Protein AF-A0A418AQK5-F1 (afdb_monomer_lite)

Radius of gyration: 17.13 Å; chains: 1; bounding box: 40×46×46 Å

Sequence (172 aa):
MLRRLDPLLMLDEFHVALPGGFPDHPHRGFETIILLWTQGQAGAGGPALWLNLPARLKMTDPKYQEIPASGLPRAKDGNVEAIIIAGEAMGEKTNVFTNVPITYVHFTLTCPATHFHPLPVHHNAFVYVISGSGRIGGESVEAHSVVQKVHASISSARRTELENGQGGNTTC

Foldseek 3Di:
DPVQAPQWDDKDKDWDAPPDDDPDDDDFQWDKDFDWDDPDNRGIIGIITITGHDPVCRPPDDDDDDADQVQFDWDDDPQKIKTWPAQDDPRDHHPDDDNDHDTDIDIDGDPFDKDKTWDPLQHKDKDAACAAWFDKQRHTDGHGDMDTDGHDPDDPTDIMMTGDDDDDDDDD

pLDDT: mean 88.64, std 13.12, range [45.56, 98.31]

InterPro domains:
  IPR011051 RmlC-like cupin domain superfamily [SSF51182] (3-147)
  IPR012093 Pirin [PIRSF006232] (3-151)
  IPR012093 Pirin [PTHR13903] (46-147)
  IPR014710 RmlC-like jelly roll fold [G3DSA:2.60.120.10] (2-39)
  IPR014710 RmlC-like jelly roll fold [G3DSA:2.60.120.10] (42-169)

Secondary structure (DSSP, 8-state):
--TTSTTEEEEEEEEE-TT-S--S----SEEEEE--EE-GGG-EEEEEEEEEPPGGGTTSPP------TTSS-EEEETTEEEEEEESEETTEE-----SS---EEEEEEPSSEEEEEEE-TT--EEEE--SSEEEETTEEEETT-EEEEPPPS--SSEEEEEEES-SSS---

Structure (mmCIF, N/CA/C/O backbone):
data_AF-A0A418AQK5-F1
#
_entry.id   AF-A0A418AQK5-F1
#
loop_
_atom_site.group_PDB
_atom_site.id
_atom_site.type_symbol
_atom_site.label_atom_id
_atom_site.label_alt_id
_atom_site.label_comp_id
_atom_site.label_asym_id
_atom_site.label_entity_id
_atom_site.label_seq_id
_atom_site.pdbx_PDB_ins_code
_atom_site.Cartn_x
_atom_site.Cartn_y
_atom_site.Cartn_z
_atom_site.occupancy
_atom_site.B_iso_or_equiv
_atom_site.auth_seq_id
_atom_site.auth_comp_id
_atom_site.auth_asym_id
_atom_site.auth_atom_id
_atom_site.pdbx_PDB_model_num
ATOM 1 N N . MET A 1 1 ? 15.962 -4.982 6.898 1.00 45.56 1 MET A N 1
ATOM 2 C CA . MET A 1 1 ? 15.231 -5.911 6.005 1.00 45.56 1 MET A CA 1
ATOM 3 C C . MET A 1 1 ? 14.080 -6.536 6.780 1.00 45.56 1 MET A C 1
ATOM 5 O O . MET A 1 1 ? 14.338 -7.237 7.757 1.00 45.56 1 MET A O 1
ATOM 9 N N . LEU A 1 2 ? 12.835 -6.268 6.381 1.00 56.28 2 LEU A N 1
ATOM 10 C CA . LEU A 1 2 ? 11.610 -6.778 7.015 1.00 56.28 2 LEU A CA 1
ATOM 11 C C . LEU A 1 2 ? 11.389 -8.257 6.651 1.00 56.28 2 LEU A C 1
ATOM 13 O O . LEU A 1 2 ? 10.432 -8.610 5.974 1.00 56.28 2 LEU A O 1
ATOM 17 N N . ARG A 1 3 ? 12.293 -9.148 7.085 1.00 55.12 3 ARG A N 1
ATOM 18 C CA . ARG A 1 3 ? 12.332 -10.571 6.672 1.00 55.12 3 ARG A CA 1
ATOM 19 C C . ARG A 1 3 ? 11.037 -11.357 6.939 1.00 55.12 3 ARG A C 1
ATOM 21 O O . ARG A 1 3 ? 10.902 -12.467 6.443 1.00 55.12 3 ARG A O 1
ATOM 28 N N . ARG A 1 4 ? 10.111 -10.813 7.735 1.00 70.69 4 ARG A N 1
ATOM 29 C CA . ARG A 1 4 ? 8.833 -11.440 8.105 1.00 70.69 4 ARG A CA 1
ATOM 30 C C . ARG A 1 4 ? 7.624 -10.929 7.307 1.00 70.69 4 ARG A C 1
ATOM 32 O O .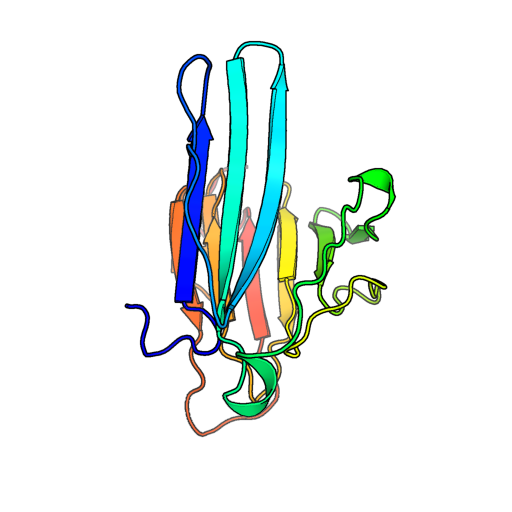 ARG A 1 4 ? 6.519 -11.368 7.595 1.00 70.69 4 ARG A O 1
ATOM 39 N N . LEU A 1 5 ? 7.814 -10.027 6.339 1.00 82.62 5 LEU A N 1
ATOM 40 C CA . LEU A 1 5 ? 6.725 -9.434 5.550 1.00 82.62 5 LEU A CA 1
ATOM 41 C C . LEU A 1 5 ? 6.803 -9.735 4.047 1.00 82.62 5 LEU A C 1
ATOM 43 O O . LEU A 1 5 ? 6.167 -9.025 3.280 1.00 82.62 5 LEU A O 1
ATOM 47 N N . ASP A 1 6 ? 7.531 -10.773 3.614 1.00 84.69 6 ASP A N 1
ATOM 48 C CA . ASP A 1 6 ? 7.537 -11.203 2.202 1.00 84.69 6 ASP A CA 1
ATOM 49 C C . ASP A 1 6 ? 6.090 -11.253 1.654 1.00 84.69 6 ASP A C 1
ATOM 51 O O . ASP A 1 6 ? 5.210 -11.789 2.347 1.00 84.69 6 ASP A O 1
ATOM 55 N N . PRO A 1 7 ? 5.799 -10.639 0.487 1.00 90.56 7 PRO A N 1
ATOM 56 C CA . PRO A 1 7 ? 6.721 -10.085 -0.519 1.00 90.56 7 PRO A CA 1
ATOM 57 C C . PRO A 1 7 ? 7.256 -8.660 -0.279 1.00 90.56 7 PRO A C 1
ATOM 59 O O . PRO A 1 7 ? 7.968 -8.134 -1.128 1.00 90.56 7 PRO A O 1
ATOM 62 N N . LEU A 1 8 ? 6.953 -7.993 0.832 1.00 91.06 8 LEU A N 1
ATOM 63 C CA . LEU A 1 8 ? 7.398 -6.619 1.075 1.00 91.06 8 LEU A CA 1
ATOM 64 C C . LEU A 1 8 ? 8.911 -6.521 1.335 1.00 91.06 8 LEU A C 1
ATOM 66 O O . LEU A 1 8 ? 9.437 -7.126 2.273 1.00 91.06 8 LEU A O 1
ATOM 70 N N . LEU A 1 9 ? 9.599 -5.685 0.558 1.00 91.62 9 LEU A N 1
ATOM 71 C CA . LEU A 1 9 ? 11.014 -5.359 0.755 1.00 91.62 9 LEU A CA 1
ATOM 72 C C . LEU A 1 9 ? 11.201 -4.058 1.537 1.00 91.62 9 LEU A C 1
ATOM 74 O O . LEU A 1 9 ? 12.055 -3.995 2.427 1.00 91.62 9 LEU A O 1
ATOM 78 N N . MET A 1 10 ? 10.407 -3.040 1.199 1.00 92.75 10 MET A N 1
ATOM 79 C CA . MET A 1 10 ? 10.538 -1.686 1.727 1.00 92.75 10 MET A CA 1
ATOM 80 C C . MET A 1 10 ? 9.200 -0.947 1.668 1.00 92.75 10 MET A C 1
ATOM 82 O O . MET A 1 10 ? 8.429 -1.125 0.725 1.00 92.75 10 MET A O 1
ATOM 86 N N . LEU A 1 11 ? 8.973 -0.101 2.666 1.00 93.44 11 LEU A N 1
ATOM 87 C CA . LEU A 1 11 ? 8.044 1.019 2.625 1.00 93.44 11 LEU A CA 1
ATOM 88 C C . LEU A 1 11 ? 8.834 2.252 3.062 1.00 93.44 11 LEU A C 1
ATOM 90 O O . LEU A 1 11 ? 9.530 2.180 4.076 1.00 93.44 11 LEU A O 1
ATOM 94 N N . ASP A 1 12 ? 8.708 3.339 2.317 1.00 94.38 12 ASP A N 1
ATOM 95 C CA . ASP A 1 12 ? 9.252 4.646 2.677 1.00 94.38 12 ASP A CA 1
ATOM 96 C C . ASP A 1 12 ? 8.176 5.715 2.476 1.00 94.38 12 ASP A C 1
ATOM 98 O O . ASP A 1 12 ? 7.464 5.658 1.477 1.00 94.38 12 ASP A O 1
ATOM 102 N N . GLU A 1 13 ? 8.032 6.660 3.402 1.00 94.88 13 GLU A N 1
ATOM 103 C CA . GLU A 1 13 ? 7.207 7.859 3.206 1.00 94.88 13 GLU A CA 1
ATOM 104 C C . GLU A 1 13 ? 8.152 9.020 2.904 1.00 94.88 13 GLU A C 1
ATOM 106 O O . GLU A 1 13 ? 8.884 9.476 3.781 1.00 94.88 13 GLU A O 1
ATOM 111 N N . PHE A 1 14 ? 8.154 9.492 1.658 1.00 92.75 14 PHE A N 1
ATOM 112 C CA . PHE A 1 14 ? 9.074 10.541 1.231 1.00 92.75 14 PHE A CA 1
ATOM 113 C C . PHE A 1 14 ? 8.380 11.895 1.106 1.00 92.75 14 PHE A C 1
ATOM 115 O O . PHE A 1 14 ? 7.204 11.997 0.749 1.00 92.75 14 PHE A O 1
ATOM 122 N N . HIS A 1 15 ? 9.161 12.953 1.307 1.00 92.19 15 HIS A N 1
ATOM 123 C CA . HIS A 1 15 ? 8.829 14.320 0.918 1.00 92.19 15 HIS A CA 1
ATOM 124 C C . HIS A 1 15 ? 10.042 14.904 0.201 1.00 92.19 15 HIS A C 1
ATOM 126 O O . HIS A 1 15 ? 11.149 14.923 0.738 1.00 92.19 15 HIS A O 1
ATOM 132 N N . VAL A 1 16 ? 9.841 15.345 -1.036 1.00 90.50 16 VAL A N 1
ATOM 133 C CA . VAL A 1 16 ? 10.869 15.959 -1.873 1.00 90.50 16 VAL A CA 1
ATOM 134 C C . VAL A 1 16 ? 10.438 17.355 -2.313 1.00 90.50 16 VAL A C 1
ATOM 136 O O . VAL A 1 16 ? 9.280 17.597 -2.659 1.00 90.50 16 VAL A O 1
ATOM 139 N N . ALA A 1 17 ? 11.398 18.273 -2.327 1.00 89.56 17 ALA A N 1
ATOM 140 C CA . ALA A 1 17 ? 11.251 19.624 -2.849 1.00 89.56 17 ALA A CA 1
ATOM 141 C C . ALA A 1 17 ? 12.447 19.951 -3.748 1.00 89.56 17 ALA A C 1
ATOM 143 O O . ALA A 1 17 ? 13.553 19.448 -3.532 1.00 89.56 17 ALA A O 1
ATOM 144 N N . LEU A 1 18 ? 12.230 20.800 -4.753 1.00 86.56 18 LEU A N 1
ATOM 145 C CA . LEU A 1 18 ? 13.293 21.214 -5.666 1.00 86.56 18 LEU A CA 1
ATOM 146 C C . LEU A 1 18 ? 14.411 21.959 -4.908 1.00 86.56 18 LEU A C 1
ATOM 148 O O . LEU A 1 18 ? 14.109 22.741 -4.005 1.00 86.56 18 LEU A O 1
ATOM 152 N N . PRO A 1 19 ? 15.694 21.757 -5.273 1.00 90.31 19 PRO A N 1
ATOM 153 C CA . PRO A 1 19 ? 16.192 20.948 -6.395 1.00 90.31 19 PRO A CA 1
ATOM 154 C C . PRO A 1 19 ? 16.459 19.468 -6.047 1.00 90.31 19 PRO A C 1
ATOM 156 O O . PRO A 1 19 ? 17.077 18.761 -6.839 1.00 90.31 19 PRO A O 1
ATOM 159 N N . GLY A 1 20 ? 16.060 19.003 -4.860 1.00 89.44 20 GLY A N 1
ATOM 160 C CA . GLY A 1 20 ? 16.273 17.628 -4.412 1.00 89.44 20 GLY A CA 1
ATOM 161 C C . GLY A 1 20 ? 15.363 16.610 -5.107 1.00 89.44 20 GLY A C 1
ATOM 162 O O . GLY A 1 20 ? 14.369 16.959 -5.742 1.00 89.44 20 GLY A O 1
ATOM 163 N N . GLY A 1 21 ? 15.703 15.329 -4.966 1.00 90.56 21 GLY A N 1
ATOM 164 C CA . GLY A 1 21 ? 14.930 14.224 -5.526 1.00 90.56 21 GLY A CA 1
ATOM 165 C C . GLY A 1 21 ? 15.713 12.916 -5.538 1.00 90.56 21 GLY A C 1
ATOM 166 O O . GLY A 1 21 ? 16.738 12.783 -4.870 1.00 90.56 21 GLY A O 1
ATOM 167 N N . PHE A 1 22 ? 15.231 11.964 -6.333 1.00 92.88 22 PHE A N 1
ATOM 168 C CA . PHE A 1 22 ? 15.873 10.671 -6.550 1.00 92.88 22 PHE A CA 1
ATOM 169 C C . PHE A 1 22 ? 16.554 10.684 -7.934 1.00 92.88 22 PHE A C 1
ATOM 171 O O . PHE A 1 22 ? 15.855 10.493 -8.930 1.00 92.88 22 PHE A O 1
ATOM 178 N N . PRO A 1 23 ? 17.872 10.970 -8.030 1.00 95.12 23 PRO A N 1
ATOM 179 C CA . PRO A 1 23 ? 18.596 11.029 -9.309 1.00 95.12 23 PRO A CA 1
ATOM 180 C C . PRO A 1 23 ? 18.672 9.647 -9.966 1.00 95.12 23 PRO A C 1
ATOM 182 O O . PRO A 1 23 ? 18.283 8.666 -9.344 1.00 95.12 23 PRO A O 1
ATOM 185 N N . ASP A 1 24 ? 19.202 9.541 -11.185 1.00 96.56 24 ASP A N 1
ATOM 186 C CA . ASP A 1 24 ? 19.320 8.273 -11.922 1.00 96.56 24 ASP A CA 1
ATOM 187 C C . ASP A 1 24 ? 19.859 7.121 -11.057 1.00 96.56 24 ASP A C 1
ATOM 189 O O . ASP A 1 24 ? 20.970 7.170 -10.523 1.00 96.56 24 ASP A O 1
ATOM 193 N N . HIS A 1 25 ? 19.057 6.062 -10.925 1.00 96.31 25 HIS A N 1
ATOM 194 C CA . HIS A 1 25 ? 19.396 4.887 -10.129 1.00 96.31 25 HIS A CA 1
ATOM 195 C C . HIS A 1 25 ? 18.740 3.616 -10.698 1.00 96.31 25 HIS A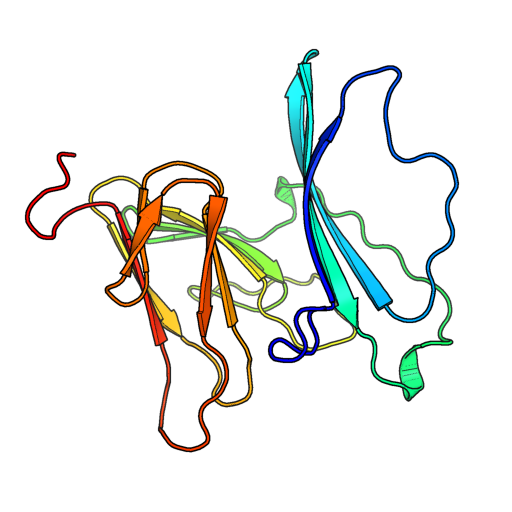 C 1
ATOM 197 O O . HIS A 1 25 ? 17.620 3.668 -11.213 1.00 96.31 25 HIS A O 1
ATOM 203 N N . PRO A 1 26 ? 19.419 2.457 -10.631 1.00 96.44 26 PRO A N 1
ATOM 204 C CA . PRO A 1 26 ? 18.900 1.214 -11.186 1.00 96.44 26 PRO A CA 1
ATOM 205 C C . PRO A 1 26 ? 17.988 0.467 -10.204 1.00 96.44 26 PRO A C 1
ATOM 207 O O . PRO A 1 26 ? 18.206 0.482 -8.994 1.00 96.44 26 PRO A O 1
ATOM 210 N N . HIS A 1 27 ? 17.051 -0.307 -10.756 1.00 95.81 27 HIS A N 1
ATOM 211 C CA . HIS A 1 27 ? 16.244 -1.300 -10.037 1.00 95.81 27 HIS A CA 1
ATOM 212 C C . HIS A 1 27 ? 16.243 -2.628 -10.795 1.00 95.81 27 HIS A C 1
ATOM 214 O O . HIS A 1 27 ? 16.315 -2.645 -12.024 1.00 95.81 27 HIS A O 1
ATOM 220 N N . ARG A 1 28 ? 16.158 -3.758 -10.081 1.00 95.56 28 ARG A N 1
ATOM 221 C CA . ARG A 1 28 ? 16.044 -5.093 -10.698 1.00 95.56 28 ARG A CA 1
ATOM 222 C C . ARG A 1 28 ? 15.389 -6.095 -9.754 1.00 95.56 28 ARG A C 1
ATOM 224 O O . ARG A 1 28 ? 15.795 -6.232 -8.603 1.00 95.56 28 ARG A O 1
ATOM 231 N N . GLY A 1 29 ? 14.452 -6.883 -10.276 1.00 95.38 29 GLY A N 1
ATOM 232 C CA . GLY A 1 29 ? 13.910 -8.055 -9.584 1.00 95.38 29 GLY A CA 1
ATOM 233 C C . GLY A 1 29 ? 12.849 -7.776 -8.515 1.00 95.38 29 GLY A C 1
ATOM 234 O O . GLY A 1 29 ? 12.581 -8.665 -7.699 1.00 95.38 29 GLY A O 1
ATOM 235 N N . PHE A 1 30 ? 12.257 -6.583 -8.520 1.00 96.00 30 PHE A N 1
ATOM 236 C CA . PHE A 1 30 ? 11.129 -6.179 -7.681 1.00 96.00 30 PHE A CA 1
ATOM 237 C C . PHE A 1 30 ? 10.263 -5.144 -8.413 1.00 96.00 30 PHE A C 1
ATOM 239 O O . PHE A 1 30 ? 10.678 -4.600 -9.436 1.00 96.00 30 PHE A O 1
ATOM 246 N N . GLU A 1 31 ? 9.063 -4.906 -7.894 1.00 96.19 31 GLU A N 1
ATOM 247 C CA . GLU A 1 31 ? 8.147 -3.857 -8.346 1.00 96.19 31 GLU A CA 1
ATOM 248 C C . GLU A 1 31 ? 8.168 -2.688 -7.364 1.00 96.19 31 GLU A C 1
ATOM 250 O O . GLU A 1 31 ? 8.275 -2.900 -6.156 1.00 96.19 31 GLU A O 1
ATOM 255 N N . THR A 1 32 ? 8.001 -1.472 -7.879 1.00 96.25 32 THR A N 1
ATOM 256 C CA . THR A 1 32 ? 7.868 -0.254 -7.076 1.00 96.25 32 THR A CA 1
ATOM 257 C C . THR A 1 32 ? 6.482 0.34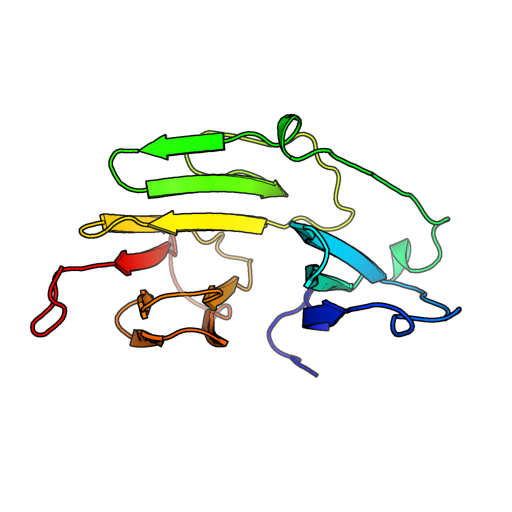0 -7.305 1.00 96.25 32 THR A C 1
ATOM 259 O O . THR A 1 32 ? 6.113 0.610 -8.446 1.00 96.25 32 THR A O 1
ATOM 262 N N . ILE A 1 33 ? 5.720 0.551 -6.231 1.00 96.25 33 ILE A N 1
ATOM 263 C CA . ILE A 1 33 ? 4.419 1.233 -6.250 1.00 96.25 33 ILE A CA 1
ATOM 264 C C . ILE A 1 33 ? 4.581 2.553 -5.504 1.00 96.25 33 ILE A C 1
ATOM 266 O O . ILE A 1 33 ? 4.997 2.554 -4.349 1.00 96.25 33 ILE A O 1
ATOM 270 N N . ILE A 1 34 ? 4.258 3.668 -6.153 1.00 95.69 34 ILE A N 1
ATOM 271 C CA . ILE A 1 34 ? 4.373 5.008 -5.570 1.00 95.69 34 ILE A CA 1
ATOM 272 C C . ILE A 1 34 ? 2.989 5.638 -5.554 1.00 95.69 34 ILE A C 1
ATOM 274 O O . ILE A 1 34 ? 2.354 5.759 -6.602 1.00 95.69 34 ILE A O 1
ATOM 278 N N . LEU A 1 35 ? 2.533 6.053 -4.374 1.00 94.44 35 LEU A N 1
ATOM 279 C CA . LEU A 1 35 ? 1.406 6.973 -4.267 1.00 94.44 35 LEU A CA 1
ATOM 280 C C . LEU A 1 35 ? 1.959 8.383 -4.172 1.00 94.44 35 LEU A C 1
ATOM 282 O O . LEU A 1 35 ? 2.838 8.645 -3.357 1.00 94.44 35 LEU A O 1
ATOM 286 N N . LEU A 1 36 ? 1.434 9.281 -4.997 1.00 92.88 36 LEU A N 1
ATOM 287 C CA . LEU A 1 36 ? 1.873 10.665 -5.035 1.00 92.88 36 LEU A CA 1
ATOM 288 C C . LEU A 1 36 ? 0.773 11.575 -4.497 1.00 92.88 36 LEU A C 1
ATOM 290 O O . LEU A 1 36 ? -0.339 11.596 -5.029 1.00 92.88 36 LEU A O 1
ATOM 294 N N . TRP A 1 37 ? 1.108 12.378 -3.494 1.00 87.50 37 TRP A N 1
ATOM 295 C CA . TRP A 1 37 ? 0.355 13.575 -3.145 1.00 87.50 37 TRP A CA 1
ATOM 296 C C . TRP A 1 37 ? 1.164 14.824 -3.488 1.00 87.50 37 TRP A C 1
ATOM 298 O O . TRP A 1 37 ? 2.372 14.918 -3.261 1.00 87.50 37 TRP A O 1
ATOM 308 N N . THR A 1 38 ? 0.485 15.804 -4.069 1.00 78.19 38 THR A N 1
ATOM 309 C CA . THR A 1 38 ? 1.070 17.104 -4.397 1.00 78.19 38 THR A CA 1
ATOM 310 C C . THR A 1 38 ? 0.729 18.098 -3.297 1.00 78.19 38 THR A C 1
ATOM 312 O O . THR A 1 38 ? -0.452 18.276 -2.995 1.00 78.19 38 THR A O 1
ATOM 315 N N . GLN A 1 39 ? 1.723 18.801 -2.753 1.00 72.31 39 GLN A N 1
ATOM 316 C CA . GLN A 1 39 ? 1.516 19.879 -1.775 1.00 72.31 39 GLN A CA 1
ATOM 317 C C . GLN A 1 39 ? 1.648 21.265 -2.433 1.00 72.31 39 GLN A C 1
ATOM 319 O O . GLN A 1 39 ? 2.258 22.190 -1.897 1.00 72.31 39 GLN A O 1
ATOM 324 N N . GLY A 1 40 ? 1.105 21.418 -3.646 1.00 69.56 40 GLY A N 1
ATOM 325 C CA . GLY A 1 40 ? 1.265 22.640 -4.436 1.00 69.56 40 GLY A CA 1
ATOM 326 C C . GLY A 1 40 ? 2.742 22.948 -4.709 1.00 69.56 40 GLY A C 1
ATOM 327 O O . GLY A 1 40 ? 3.486 22.083 -5.161 1.00 69.56 40 GLY A O 1
ATOM 328 N N . GLN A 1 41 ? 3.179 24.180 -4.431 1.00 65.19 41 GLN A N 1
ATOM 329 C CA . GLN A 1 41 ? 4.579 24.593 -4.625 1.00 65.19 41 GLN A CA 1
ATOM 330 C C . GLN A 1 41 ? 5.539 24.072 -3.539 1.00 65.19 41 GLN A C 1
ATOM 332 O O . GLN A 1 41 ? 6.750 24.193 -3.700 1.00 65.19 41 GLN A O 1
ATOM 337 N N . ALA A 1 42 ? 5.028 23.471 -2.455 1.00 69.69 42 ALA A N 1
ATOM 338 C CA . ALA A 1 42 ? 5.835 22.960 -1.341 1.00 69.69 42 ALA A CA 1
ATOM 339 C C . ALA A 1 42 ? 6.486 21.588 -1.622 1.00 69.69 42 ALA A C 1
ATOM 341 O O . ALA A 1 42 ? 7.126 21.004 -0.745 1.00 69.69 42 ALA A O 1
ATOM 342 N N . GLY A 1 43 ? 6.332 21.072 -2.844 1.00 83.75 43 GLY A N 1
ATOM 343 C CA . GLY A 1 43 ? 6.916 19.814 -3.288 1.00 83.75 43 GLY A CA 1
ATOM 344 C C . GLY A 1 43 ? 5.898 18.684 -3.409 1.00 83.75 43 GLY A C 1
ATOM 345 O O . GLY A 1 43 ? 4.681 18.893 -3.468 1.00 83.75 43 GLY A O 1
ATOM 346 N N . ALA A 1 44 ? 6.424 17.470 -3.489 1.00 89.69 44 ALA A N 1
ATOM 347 C CA . ALA A 1 44 ? 5.644 16.256 -3.649 1.00 89.69 44 ALA A CA 1
ATOM 348 C C . ALA A 1 44 ? 6.115 15.197 -2.657 1.00 89.69 44 ALA A C 1
ATOM 350 O O . ALA A 1 44 ? 7.249 15.226 -2.179 1.00 89.69 44 ALA A O 1
ATOM 351 N N . GLY A 1 45 ? 5.244 14.252 -2.350 1.00 92.31 45 GLY A N 1
ATOM 352 C CA . GLY A 1 45 ? 5.586 13.180 -1.437 1.00 92.31 45 GLY A CA 1
ATOM 353 C C . GLY A 1 45 ? 4.674 11.984 -1.586 1.00 92.31 45 GLY A C 1
ATOM 354 O O . GLY A 1 45 ? 3.765 11.980 -2.421 1.00 92.31 45 GLY A O 1
ATOM 355 N N . GLY A 1 46 ? 4.890 11.016 -0.713 1.00 93.31 46 GLY A N 1
ATOM 356 C CA . GLY A 1 46 ? 3.978 9.909 -0.499 1.00 93.31 46 GLY A CA 1
ATOM 357 C C . GLY A 1 46 ? 4.692 8.615 -0.165 1.00 93.31 46 GLY A C 1
ATOM 358 O O . GLY A 1 46 ? 5.918 8.578 -0.075 1.00 93.31 46 GLY A O 1
ATOM 359 N N . PRO A 1 47 ? 3.932 7.541 0.069 1.00 94.81 47 PRO A N 1
ATOM 360 C CA . PRO A 1 47 ? 4.515 6.238 0.297 1.00 94.81 47 PRO A CA 1
ATOM 361 C C . PRO A 1 47 ? 5.044 5.620 -1.008 1.00 94.81 47 PRO A C 1
ATOM 363 O O . PRO A 1 47 ? 4.344 5.559 -2.023 1.00 94.81 47 PRO A O 1
ATOM 366 N N . ALA A 1 48 ? 6.266 5.095 -0.948 1.00 96.12 48 ALA A N 1
ATOM 367 C CA . ALA A 1 48 ? 6.875 4.218 -1.938 1.00 96.12 48 ALA A CA 1
ATOM 368 C C . ALA A 1 48 ? 7.009 2.799 -1.360 1.00 96.12 48 ALA A C 1
ATOM 370 O O . ALA A 1 48 ? 7.648 2.584 -0.330 1.00 96.12 48 ALA A O 1
ATOM 371 N N . LEU A 1 49 ? 6.411 1.822 -2.038 1.00 95.50 49 LEU A N 1
ATOM 372 C CA . LEU A 1 49 ? 6.369 0.415 -1.646 1.00 95.50 49 LEU A CA 1
ATOM 373 C C . LEU A 1 49 ? 7.188 -0.430 -2.621 1.00 95.50 49 LEU A C 1
ATOM 375 O O . LEU A 1 49 ? 6.964 -0.352 -3.829 1.00 95.50 49 LEU A O 1
ATOM 379 N N . TRP A 1 50 ? 8.095 -1.268 -2.120 1.00 96.00 50 TRP A N 1
ATOM 380 C CA . TRP A 1 50 ? 8.850 -2.219 -2.944 1.00 96.00 50 TRP A CA 1
ATOM 381 C C . TRP A 1 50 ? 8.398 -3.651 -2.681 1.00 96.00 50 TRP A C 1
ATOM 383 O O . TRP A 1 50 ? 8.478 -4.139 -1.550 1.00 96.00 50 TRP A O 1
ATOM 393 N N . LEU A 1 51 ? 7.973 -4.342 -3.737 1.00 94.81 51 LEU A N 1
ATOM 394 C CA . LEU A 1 51 ? 7.471 -5.713 -3.693 1.00 94.81 51 LEU A CA 1
ATOM 395 C C . LEU A 1 51 ? 8.429 -6.664 -4.400 1.00 94.81 51 LEU A C 1
ATOM 397 O O . LEU A 1 51 ? 8.709 -6.543 -5.591 1.00 94.81 51 LEU A O 1
ATOM 401 N N . ASN A 1 52 ? 8.914 -7.651 -3.664 1.00 94.88 52 ASN A N 1
ATOM 402 C CA . ASN A 1 52 ? 9.769 -8.703 -4.169 1.00 94.88 52 ASN A CA 1
ATOM 403 C C . ASN A 1 52 ? 9.054 -9.505 -5.261 1.00 94.88 52 ASN A C 1
ATOM 405 O O . ASN A 1 52 ? 7.976 -10.055 -5.036 1.00 94.88 52 ASN A O 1
ATOM 409 N N . LEU A 1 53 ? 9.691 -9.648 -6.423 1.00 95.69 53 LEU A N 1
ATOM 410 C CA . LEU A 1 53 ? 9.198 -10.568 -7.441 1.00 95.69 53 LEU A CA 1
ATOM 411 C C . LEU A 1 53 ? 9.647 -12.005 -7.137 1.00 95.69 53 LEU A C 1
ATOM 413 O O . LEU A 1 53 ? 10.808 -12.217 -6.755 1.00 95.69 53 LEU A O 1
ATOM 417 N N . PRO A 1 54 ? 8.790 -13.013 -7.390 1.00 93.88 54 PRO A N 1
ATOM 418 C CA . PRO A 1 54 ? 9.196 -14.411 -7.415 1.00 93.88 54 PRO A CA 1
ATOM 419 C C . PRO A 1 54 ? 10.379 -14.613 -8.361 1.00 93.88 54 PRO A C 1
ATOM 421 O O . PRO A 1 54 ? 10.464 -13.953 -9.396 1.00 93.88 54 PRO A O 1
ATOM 424 N N . ALA A 1 55 ? 11.258 -15.573 -8.057 1.00 95.31 55 ALA A N 1
ATOM 425 C CA . ALA A 1 55 ? 12.481 -15.827 -8.828 1.00 95.31 55 ALA A CA 1
ATOM 426 C C . ALA A 1 55 ? 12.250 -15.884 -10.351 1.00 95.31 55 ALA A C 1
ATOM 428 O O . ALA A 1 55 ? 12.989 -15.260 -11.108 1.00 95.31 55 ALA A O 1
ATOM 429 N N . ARG A 1 56 ? 11.169 -16.548 -10.788 1.00 95.94 56 ARG A N 1
ATOM 430 C CA . ARG A 1 56 ? 10.793 -16.692 -12.206 1.00 95.94 56 ARG A CA 1
ATOM 431 C C . ARG A 1 56 ? 10.458 -15.374 -12.925 1.00 95.94 56 ARG A C 1
ATOM 433 O O . ARG A 1 56 ? 10.435 -15.361 -14.147 1.00 95.94 56 ARG A O 1
ATOM 440 N N . LEU A 1 57 ? 10.152 -14.304 -12.188 1.00 95.62 57 LEU A N 1
ATOM 441 C CA . LEU A 1 57 ? 9.761 -12.992 -12.722 1.00 95.62 57 LEU A CA 1
ATOM 442 C C . LEU A 1 57 ? 10.854 -11.927 -12.563 1.00 95.62 57 LEU A C 1
ATOM 444 O O . LEU A 1 57 ? 10.729 -10.836 -13.106 1.00 95.62 57 LEU A O 1
ATOM 448 N N . LYS A 1 58 ? 11.955 -12.221 -11.856 1.00 95.31 58 LYS A N 1
ATOM 449 C CA . LYS A 1 58 ? 12.996 -11.219 -11.550 1.00 95.31 58 LYS A CA 1
ATOM 450 C C . LYS A 1 58 ? 13.731 -10.663 -12.773 1.00 95.31 58 LYS A C 1
ATOM 452 O O . LYS A 1 58 ? 14.412 -9.647 -12.652 1.00 95.31 58 LYS A O 1
ATOM 457 N N . MET A 1 59 ? 13.627 -11.360 -13.902 1.00 95.44 59 MET A N 1
ATOM 458 C CA . MET A 1 59 ? 14.308 -11.055 -15.160 1.00 95.44 59 MET A CA 1
ATOM 459 C C . MET A 1 59 ? 13.356 -10.701 -16.299 1.00 95.44 59 MET A C 1
ATOM 461 O O . MET A 1 59 ? 13.789 -10.628 -17.442 1.00 95.44 59 MET A O 1
ATOM 465 N N . THR A 1 60 ? 12.069 -10.527 -16.003 1.00 93.50 60 THR A N 1
ATOM 466 C CA . THR A 1 60 ? 11.086 -10.086 -16.992 1.00 93.50 60 THR A CA 1
ATOM 467 C C . THR A 1 60 ? 11.329 -8.624 -17.371 1.00 93.50 60 THR A C 1
ATOM 469 O O . THR A 1 60 ? 11.778 -7.838 -16.536 1.00 93.50 60 THR A O 1
ATOM 472 N N . ASP A 1 61 ? 11.007 -8.267 -18.616 1.00 95.56 61 ASP A N 1
ATOM 473 C CA . ASP A 1 61 ? 11.055 -6.884 -19.092 1.00 95.56 61 ASP A CA 1
ATOM 474 C C . ASP A 1 61 ? 10.204 -5.955 -18.204 1.00 95.56 61 ASP A C 1
ATOM 476 O O . ASP A 1 61 ? 9.114 -6.351 -17.763 1.00 95.56 61 ASP A O 1
ATOM 480 N N . PRO A 1 62 ? 10.676 -4.723 -17.928 1.00 93.56 62 PRO A N 1
ATOM 481 C CA . PRO A 1 62 ? 9.965 -3.788 -17.069 1.00 93.56 62 PRO A CA 1
ATOM 482 C C . PRO A 1 62 ? 8.621 -3.386 -17.681 1.00 93.56 62 PRO A C 1
ATOM 484 O O . PRO A 1 62 ? 8.472 -3.248 -18.896 1.00 93.56 62 PRO A O 1
ATOM 487 N N . LYS A 1 63 ? 7.633 -3.165 -16.813 1.00 93.31 63 LYS A N 1
ATOM 488 C CA . LYS A 1 63 ? 6.299 -2.681 -17.178 1.00 93.31 63 LYS A CA 1
ATOM 489 C C . LYS A 1 63 ? 5.937 -1.497 -16.297 1.00 93.31 63 LYS A C 1
ATOM 491 O O . LYS A 1 63 ? 6.278 -1.486 -15.117 1.00 93.31 63 LYS A O 1
ATOM 496 N N . TYR A 1 64 ? 5.208 -0.548 -16.870 1.00 94.94 64 TYR A N 1
ATOM 497 C CA . TYR A 1 64 ? 4.774 0.670 -16.195 1.00 94.94 64 TYR A CA 1
ATOM 498 C C . TYR A 1 64 ? 3.257 0.794 -16.262 1.00 94.94 64 TYR A C 1
ATOM 500 O O . TYR A 1 64 ? 2.643 0.477 -17.282 1.00 94.94 64 TYR A O 1
ATOM 508 N N . GLN A 1 65 ? 2.666 1.238 -15.157 1.00 95.62 65 GLN A N 1
ATOM 509 C CA . GLN A 1 65 ? 1.251 1.566 -15.045 1.00 95.62 65 GLN A CA 1
ATOM 510 C C . GLN A 1 65 ? 1.143 2.884 -14.289 1.00 95.62 65 GLN A C 1
ATOM 512 O O . GLN A 1 65 ? 1.444 2.945 -13.100 1.00 95.62 65 GLN A O 1
ATOM 517 N N . GLU A 1 66 ? 0.720 3.930 -14.988 1.00 95.88 66 GLU A N 1
ATOM 518 C CA . GLU A 1 66 ? 0.398 5.218 -14.383 1.00 95.88 66 GLU A CA 1
ATOM 519 C C . GLU A 1 66 ? -1.114 5.339 -14.280 1.00 95.88 66 GLU A C 1
ATOM 521 O O . GLU A 1 66 ? -1.832 5.172 -15.268 1.00 95.88 66 GLU A O 1
ATOM 526 N N . ILE A 1 67 ? -1.606 5.589 -13.068 1.00 96.12 67 ILE A N 1
ATOM 527 C CA . ILE A 1 67 ? -3.039 5.621 -12.791 1.00 96.12 67 ILE A CA 1
ATOM 528 C C . ILE A 1 67 ? -3.347 6.924 -12.057 1.00 96.12 67 ILE A C 1
ATOM 530 O O . ILE A 1 67 ? -2.841 7.130 -10.951 1.00 96.12 67 ILE A O 1
ATOM 534 N N . PRO A 1 68 ? -4.156 7.826 -12.643 1.00 94.62 68 PRO A N 1
ATOM 535 C CA . PRO A 1 68 ? -4.550 9.049 -11.961 1.00 94.62 68 PRO A CA 1
ATOM 536 C C . PRO A 1 68 ? -5.460 8.723 -10.773 1.00 94.62 68 PRO A C 1
ATOM 538 O O . PRO A 1 68 ? -6.172 7.720 -10.772 1.00 94.62 68 PRO A O 1
ATOM 541 N N . ALA A 1 69 ? -5.522 9.618 -9.786 1.00 92.19 69 ALA A N 1
ATOM 542 C CA . ALA A 1 69 ? -6.357 9.430 -8.594 1.00 92.19 69 ALA A CA 1
ATOM 543 C C . ALA A 1 69 ? -7.861 9.242 -8.898 1.00 92.19 69 ALA A C 1
ATOM 545 O O . ALA A 1 69 ? -8.584 8.681 -8.075 1.00 92.19 69 ALA A O 1
ATOM 546 N N . SER A 1 70 ? -8.334 9.717 -10.056 1.00 94.38 70 SER A N 1
ATOM 547 C CA . SER A 1 70 ? -9.700 9.517 -10.562 1.00 94.38 70 SER A CA 1
ATOM 548 C C . SER A 1 70 ? -9.934 8.138 -11.189 1.00 94.38 70 SER A C 1
ATOM 550 O O . SER A 1 70 ? -11.082 7.745 -11.361 1.00 94.38 70 SER A O 1
ATOM 552 N N . GLY A 1 71 ? -8.869 7.411 -11.537 1.00 95.31 71 GLY A N 1
ATOM 553 C CA . GLY A 1 71 ? -8.931 6.066 -12.112 1.00 95.31 71 GLY A CA 1
ATOM 554 C C . GLY A 1 71 ? -8.929 4.940 -11.076 1.00 95.31 71 GLY A C 1
ATOM 555 O O . GLY A 1 71 ? -9.092 3.781 -11.447 1.00 95.31 71 GLY A O 1
ATOM 556 N N . LEU A 1 72 ? -8.739 5.259 -9.792 1.00 97.19 72 LEU A N 1
ATOM 557 C CA . LEU A 1 72 ? -8.776 4.282 -8.705 1.00 97.19 72 LEU A CA 1
ATOM 558 C C . LEU A 1 72 ? -10.196 4.163 -8.131 1.00 97.19 72 LEU A C 1
ATOM 560 O O . LEU A 1 72 ? -10.791 5.194 -7.797 1.00 97.19 72 LEU A O 1
ATOM 564 N N . PRO A 1 73 ? -10.729 2.937 -7.957 1.00 98.19 73 PRO A N 1
ATOM 565 C CA . PRO A 1 73 ? -12.004 2.729 -7.285 1.00 98.19 73 PRO A CA 1
ATOM 566 C C . PRO A 1 73 ? -11.985 3.264 -5.855 1.00 98.19 73 PRO A C 1
ATOM 568 O O . PRO A 1 73 ? -10.966 3.202 -5.154 1.00 98.19 73 PRO A O 1
ATOM 571 N N . ARG A 1 74 ? -13.141 3.767 -5.424 1.00 98.06 74 ARG A N 1
ATOM 572 C CA . ARG A 1 74 ? -13.358 4.279 -4.075 1.00 98.06 74 ARG A CA 1
ATOM 573 C C . ARG A 1 74 ? -14.589 3.628 -3.478 1.00 98.06 74 ARG A C 1
ATOM 575 O O . ARG A 1 74 ? -15.626 3.587 -4.129 1.00 98.06 74 ARG A O 1
ATOM 582 N N . ALA A 1 75 ? -14.471 3.193 -2.234 1.00 98.12 75 ALA A N 1
ATOM 583 C CA . ALA A 1 75 ? -15.591 2.711 -1.442 1.00 98.12 75 ALA A CA 1
ATOM 584 C C . ALA A 1 75 ? -15.805 3.635 -0.242 1.00 98.12 75 ALA A C 1
ATOM 586 O O . ALA A 1 75 ? -14.849 4.201 0.296 1.00 98.12 75 ALA A O 1
ATOM 587 N N . LYS A 1 76 ? -17.060 3.777 0.183 1.00 97.94 76 LYS A N 1
ATOM 588 C CA . LYS A 1 76 ? -17.432 4.540 1.373 1.00 97.94 76 LYS A CA 1
ATOM 589 C C . LYS A 1 76 ? -18.526 3.814 2.139 1.00 97.94 76 LYS A C 1
ATOM 591 O O . LYS A 1 76 ? -19.529 3.425 1.549 1.00 97.94 76 LYS A O 1
ATOM 596 N N . ASP A 1 77 ? -18.334 3.681 3.443 1.00 97.19 77 ASP A N 1
ATOM 597 C CA . ASP A 1 77 ? -19.324 3.153 4.379 1.00 97.19 77 ASP A CA 1
ATOM 598 C C . ASP A 1 77 ? -19.299 4.003 5.654 1.00 97.19 77 ASP A C 1
ATOM 600 O O . ASP A 1 77 ? -18.324 3.998 6.410 1.00 97.19 77 ASP A O 1
ATOM 604 N N . GLY A 1 78 ? -20.338 4.818 5.843 1.00 96.06 78 GLY A N 1
ATOM 605 C CA . GLY A 1 78 ? -20.395 5.811 6.914 1.00 96.06 78 GLY A CA 1
ATOM 606 C C . GLY A 1 78 ? -19.170 6.734 6.923 1.00 96.06 78 GLY A C 1
ATOM 607 O O . GLY A 1 78 ? -18.925 7.476 5.968 1.00 96.06 78 GLY A O 1
ATOM 608 N N . ASN A 1 79 ? -18.407 6.669 8.015 1.00 97.00 79 ASN A N 1
ATOM 609 C CA . ASN A 1 79 ? -17.209 7.476 8.258 1.00 97.00 79 ASN A CA 1
ATOM 610 C C . ASN A 1 79 ? -15.899 6.796 7.811 1.00 97.00 79 ASN A C 1
ATOM 612 O O . ASN A 1 79 ? -14.811 7.239 8.186 1.00 97.00 79 ASN A O 1
ATOM 616 N N . VAL A 1 80 ? -15.992 5.711 7.041 1.00 98.06 80 VAL A N 1
ATOM 617 C CA . VAL A 1 80 ? -14.849 4.981 6.486 1.00 98.06 80 VAL A CA 1
ATOM 618 C C . VAL A 1 80 ? -14.823 5.186 4.977 1.00 98.06 80 VAL A C 1
ATOM 620 O O . VAL A 1 80 ? -15.768 4.823 4.277 1.00 98.06 80 VAL A O 1
ATOM 623 N N . GLU A 1 81 ? -13.726 5.733 4.470 1.00 98.31 81 GLU A N 1
ATOM 624 C CA . GLU A 1 81 ? -13.439 5.839 3.040 1.00 98.31 81 GLU A CA 1
ATOM 625 C C . GLU A 1 81 ? -12.213 4.992 2.688 1.00 98.31 81 GLU A C 1
ATOM 627 O O . GLU A 1 81 ? -11.248 4.921 3.453 1.00 98.31 81 GLU A O 1
ATOM 632 N N . ALA A 1 82 ? -12.245 4.352 1.522 1.00 98.25 82 ALA A N 1
ATOM 633 C CA . ALA A 1 82 ? -11.157 3.528 1.013 1.00 98.25 82 ALA A CA 1
ATOM 634 C C . ALA A 1 82 ? -10.860 3.860 -0.450 1.00 98.25 82 ALA A C 1
ATOM 636 O O . ALA A 1 82 ? -11.772 3.903 -1.275 1.00 98.25 82 ALA A O 1
ATOM 637 N N . ILE A 1 83 ? -9.581 4.036 -0.784 1.00 98.06 83 ILE A N 1
ATOM 638 C CA . ILE A 1 83 ? -9.081 4.065 -2.165 1.00 98.06 83 ILE A CA 1
ATOM 639 C C . ILE A 1 83 ? -8.371 2.735 -2.433 1.00 98.06 83 ILE A C 1
ATOM 641 O O . ILE A 1 83 ? -7.397 2.402 -1.748 1.00 98.06 83 ILE A O 1
ATOM 645 N N . ILE A 1 84 ? -8.849 1.974 -3.421 1.00 98.12 84 ILE A N 1
ATOM 646 C CA . ILE A 1 84 ? -8.367 0.621 -3.721 1.00 98.12 84 ILE A CA 1
ATOM 647 C C . ILE A 1 84 ? -7.245 0.704 -4.763 1.00 98.12 84 ILE A C 1
ATOM 649 O O . ILE A 1 84 ? -7.493 0.846 -5.961 1.00 98.12 84 ILE A O 1
ATOM 653 N N . ILE A 1 85 ? -5.997 0.615 -4.297 1.00 97.56 85 ILE A N 1
ATOM 654 C CA . ILE A 1 85 ? -4.786 0.759 -5.124 1.00 97.56 85 ILE A CA 1
ATOM 655 C C . ILE A 1 85 ? -4.419 -0.564 -5.794 1.00 97.56 85 ILE A C 1
ATOM 657 O O . ILE A 1 85 ? -4.038 -0.577 -6.958 1.00 97.56 85 ILE A O 1
ATOM 661 N N . ALA A 1 86 ? -4.544 -1.680 -5.076 1.00 96.69 86 ALA A N 1
ATOM 662 C CA . ALA A 1 86 ? -4.367 -3.027 -5.611 1.00 96.69 86 ALA A CA 1
ATOM 663 C C . ALA A 1 86 ? -5.286 -4.012 -4.880 1.00 96.69 86 ALA A C 1
ATOM 665 O O . ALA A 1 86 ? -5.521 -3.875 -3.677 1.00 96.69 86 ALA A O 1
ATOM 666 N N . GLY A 1 87 ? -5.778 -5.022 -5.597 1.00 95.44 87 GLY A N 1
ATOM 667 C CA . GLY A 1 87 ? -6.673 -6.036 -5.043 1.00 95.44 87 GLY A CA 1
ATOM 668 C C . GLY A 1 87 ? -8.114 -5.544 -4.882 1.00 95.44 87 GLY A C 1
ATOM 669 O O . GLY A 1 87 ? -8.673 -4.916 -5.781 1.00 95.44 87 GLY A O 1
ATOM 670 N N . GLU A 1 88 ? -8.725 -5.887 -3.751 1.00 95.81 88 GLU A N 1
ATOM 671 C CA . GLU A 1 88 ? -10.143 -5.659 -3.467 1.00 95.81 88 GLU A CA 1
ATOM 672 C C . GLU A 1 88 ? -10.342 -5.252 -2.003 1.00 95.81 88 GLU A C 1
ATOM 674 O O . GLU A 1 88 ? -9.680 -5.790 -1.108 1.00 95.81 88 GLU A O 1
ATOM 679 N N . ALA A 1 89 ? -11.260 -4.317 -1.759 1.00 96.75 89 ALA A N 1
ATOM 680 C CA . ALA A 1 89 ? -11.703 -3.940 -0.422 1.00 96.75 89 ALA A CA 1
ATOM 681 C C . ALA A 1 89 ? -13.116 -3.351 -0.459 1.00 96.75 89 ALA A C 1
ATOM 683 O O . ALA A 1 89 ? -13.479 -2.657 -1.400 1.00 96.75 89 ALA A O 1
ATOM 684 N N . MET A 1 90 ? -13.901 -3.601 0.595 1.00 96.38 90 MET A N 1
ATOM 685 C CA . MET A 1 90 ? -15.255 -3.043 0.756 1.00 96.38 90 MET A CA 1
ATOM 686 C C . MET A 1 90 ? -16.185 -3.299 -0.451 1.00 96.38 90 MET A C 1
ATOM 688 O O . MET A 1 90 ? -17.028 -2.471 -0.770 1.00 96.38 90 MET A O 1
ATOM 692 N N . GLY A 1 91 ? -16.027 -4.448 -1.120 1.00 96.06 91 GLY A N 1
ATOM 693 C CA . GLY A 1 91 ? -16.811 -4.830 -2.302 1.00 96.06 91 GLY A CA 1
ATOM 694 C C . GLY A 1 91 ? -16.334 -4.214 -3.622 1.00 96.06 91 GLY A C 1
ATOM 695 O O . GLY A 1 91 ? -16.858 -4.574 -4.671 1.00 96.06 91 GLY A O 1
ATOM 696 N N . GLU A 1 92 ? -15.325 -3.341 -3.588 1.00 97.69 92 GLU A N 1
ATOM 697 C CA . GLU A 1 92 ? -14.746 -2.703 -4.768 1.00 97.69 92 GLU A CA 1
ATOM 698 C C . GLU A 1 92 ? -13.410 -3.341 -5.144 1.00 97.69 92 GLU A C 1
ATOM 700 O O . GLU A 1 92 ? -12.538 -3.570 -4.296 1.00 97.69 92 GLU A O 1
ATOM 705 N N . LYS A 1 93 ? -13.224 -3.587 -6.442 1.00 96.62 93 LYS A N 1
ATOM 706 C CA . LYS A 1 93 ? -12.019 -4.201 -7.002 1.00 96.62 93 LYS A CA 1
ATOM 707 C C . LYS A 1 93 ? -11.409 -3.305 -8.065 1.00 96.62 93 LYS A C 1
ATOM 709 O O . LYS A 1 93 ? -12.106 -2.792 -8.936 1.00 96.62 93 LYS A O 1
ATOM 714 N N . THR A 1 94 ? -10.090 -3.162 -8.025 1.00 96.88 94 THR A N 1
ATOM 715 C CA . THR A 1 94 ? -9.357 -2.399 -9.036 1.00 96.88 94 THR A CA 1
ATOM 716 C C . THR A 1 94 ? -8.853 -3.265 -10.187 1.00 96.88 94 THR A C 1
ATOM 718 O O . THR A 1 94 ? -8.630 -4.467 -10.040 1.00 96.88 94 THR A O 1
ATOM 721 N N . ASN A 1 95 ? -8.634 -2.620 -11.333 1.00 94.56 95 ASN A N 1
ATOM 722 C CA . ASN A 1 95 ? -8.007 -3.219 -12.510 1.00 94.56 95 ASN A CA 1
ATOM 723 C C . ASN A 1 95 ? -6.483 -3.012 -12.543 1.00 94.56 95 ASN A C 1
ATOM 725 O O . ASN A 1 95 ? -5.845 -3.417 -13.513 1.00 94.56 95 ASN A O 1
ATOM 729 N N . VAL A 1 96 ? -5.896 -2.389 -11.510 1.00 95.44 96 VAL A N 1
ATOM 730 C CA . VAL A 1 96 ? -4.436 -2.275 -11.377 1.00 95.44 96 VAL A CA 1
ATOM 731 C C . VAL A 1 96 ? -3.827 -3.672 -11.364 1.00 95.44 96 VAL A C 1
ATOM 733 O O . VAL A 1 96 ? -4.180 -4.511 -10.532 1.00 95.44 96 VAL A O 1
ATOM 736 N N . PHE A 1 97 ? -2.900 -3.923 -12.282 1.00 93.19 97 PHE A N 1
ATOM 737 C CA . PHE A 1 97 ? -2.194 -5.192 -12.342 1.00 93.19 97 PHE A CA 1
ATOM 738 C C . PHE A 1 97 ? -0.991 -5.193 -11.391 1.00 93.19 97 PHE A C 1
ATOM 740 O O . PHE A 1 97 ? -0.220 -4.236 -11.357 1.00 93.19 97 PHE A O 1
ATOM 747 N N . THR A 1 98 ? -0.781 -6.301 -10.680 1.00 93.06 98 THR A N 1
ATOM 748 C CA . THR A 1 98 ? 0.426 -6.568 -9.885 1.00 93.06 98 THR A CA 1
ATOM 749 C C . THR A 1 98 ? 0.951 -7.965 -10.211 1.00 93.06 98 THR A C 1
ATOM 751 O O . THR A 1 98 ? 0.166 -8.901 -10.398 1.00 93.06 98 THR A O 1
ATOM 754 N N . ASN A 1 99 ? 2.274 -8.151 -10.289 1.00 92.94 99 ASN A N 1
ATOM 755 C CA . ASN A 1 99 ? 2.834 -9.476 -10.597 1.00 92.94 99 ASN A CA 1
ATOM 756 C C . ASN A 1 99 ? 2.692 -10.470 -9.432 1.00 92.94 99 ASN A C 1
ATOM 758 O O . ASN A 1 99 ? 2.753 -11.687 -9.638 1.00 92.94 99 ASN A O 1
ATOM 762 N N . VAL A 1 100 ? 2.516 -9.959 -8.213 1.00 89.81 100 VAL A N 1
ATOM 763 C CA . VAL A 1 100 ? 2.210 -10.738 -7.010 1.00 89.81 100 VAL A CA 1
ATOM 764 C C . VAL A 1 100 ? 0.823 -10.368 -6.479 1.00 89.81 100 VAL A C 1
ATOM 766 O O . VAL A 1 100 ? 0.468 -9.188 -6.500 1.00 89.81 100 VAL A O 1
ATOM 769 N N . PRO A 1 101 ? 0.023 -11.338 -5.996 1.00 90.19 101 PRO A N 1
ATOM 770 C CA . PRO A 1 101 ? -1.256 -11.033 -5.367 1.00 90.19 101 PRO A CA 1
ATOM 771 C C . PRO A 1 101 ? -1.037 -10.195 -4.108 1.00 90.19 101 PRO A C 1
ATOM 773 O O . PRO A 1 101 ? -0.408 -10.651 -3.154 1.00 90.19 101 PRO A O 1
ATOM 776 N N . ILE A 1 102 ? -1.561 -8.974 -4.108 1.00 93.62 102 ILE A N 1
ATOM 777 C CA . ILE A 1 102 ? -1.549 -8.084 -2.951 1.00 93.62 102 ILE A CA 1
ATOM 778 C C . ILE A 1 102 ? -2.890 -7.370 -2.825 1.00 93.62 102 ILE A C 1
ATOM 780 O O . ILE A 1 102 ? -3.607 -7.177 -3.806 1.00 93.62 102 ILE A O 1
ATOM 784 N N . THR A 1 103 ? -3.186 -6.945 -1.603 1.00 95.06 103 THR A N 1
ATOM 785 C CA . THR A 1 103 ? -4.219 -5.952 -1.323 1.00 95.06 103 THR A CA 1
ATOM 786 C C . THR A 1 103 ? -3.505 -4.721 -0.787 1.00 95.06 103 THR A C 1
ATOM 788 O O . THR A 1 103 ? -2.783 -4.821 0.205 1.00 95.06 103 THR A O 1
ATOM 791 N N . TYR A 1 104 ? -3.676 -3.579 -1.450 1.00 96.62 104 TYR A N 1
ATOM 792 C CA . TYR A 1 104 ? -3.136 -2.297 -1.006 1.00 96.62 104 TYR A CA 1
ATOM 793 C C . TYR A 1 104 ? -4.239 -1.246 -1.073 1.00 96.62 104 TYR A C 1
ATOM 795 O O . TYR A 1 104 ? -4.820 -1.002 -2.131 1.00 96.62 104 TYR A O 1
ATOM 803 N N . VAL A 1 105 ? -4.559 -0.669 0.081 1.00 97.62 105 VAL A N 1
ATOM 804 C CA . VAL A 1 105 ? -5.711 0.212 0.269 1.00 97.62 105 VAL A CA 1
ATOM 805 C C . VAL A 1 105 ? -5.273 1.403 1.105 1.00 97.62 105 VAL A C 1
ATOM 807 O O . VAL A 1 105 ? -4.602 1.232 2.124 1.00 97.62 105 VAL A O 1
ATOM 810 N N . HIS A 1 106 ? -5.666 2.600 0.684 1.00 97.25 106 HIS A N 1
ATOM 811 C CA . HIS A 1 106 ? -5.559 3.799 1.504 1.00 97.25 106 HIS A CA 1
ATOM 812 C C . HIS A 1 106 ? -6.897 4.016 2.209 1.00 97.25 106 HIS A C 1
ATOM 814 O O . HIS A 1 106 ? -7.901 4.272 1.545 1.00 97.25 106 HIS A O 1
ATOM 820 N N . PHE A 1 107 ? -6.908 3.903 3.536 1.00 97.88 107 PHE A N 1
ATOM 821 C CA . PHE A 1 107 ? -8.090 4.154 4.356 1.00 97.88 107 PHE A CA 1
ATOM 822 C C . PHE A 1 107 ? -8.059 5.560 4.953 1.00 97.88 107 PHE A C 1
ATOM 824 O O . PHE A 1 107 ? -7.027 6.011 5.449 1.00 97.88 107 PHE A O 1
ATOM 831 N N . THR A 1 108 ? -9.213 6.217 4.975 1.00 97.62 108 THR A N 1
ATOM 832 C CA . THR A 1 108 ? -9.463 7.430 5.756 1.00 97.62 108 THR A CA 1
ATOM 833 C C . THR A 1 108 ? -10.643 7.166 6.683 1.00 97.62 108 THR A C 1
ATOM 835 O O . THR A 1 108 ? -11.723 6.794 6.233 1.00 97.62 108 THR A O 1
ATOM 838 N N . LEU A 1 109 ? -10.424 7.320 7.989 1.00 97.06 109 LEU A N 1
ATOM 839 C CA . LEU A 1 109 ? -11.445 7.141 9.018 1.00 97.06 109 LEU A CA 1
ATOM 840 C C . LEU A 1 109 ? -11.720 8.495 9.670 1.00 97.06 109 LEU A C 1
ATOM 842 O O . LEU A 1 109 ? -10.821 9.071 10.284 1.00 97.06 109 LEU A O 1
ATOM 846 N N . THR A 1 110 ? -12.945 9.004 9.561 1.00 95.69 110 THR A N 1
ATOM 847 C CA . THR A 1 110 ? -13.369 10.235 10.246 1.00 95.69 110 THR A CA 1
ATOM 848 C C . THR A 1 110 ? -13.981 9.895 11.606 1.00 95.69 110 THR A C 1
ATOM 850 O O . THR A 1 110 ? -14.851 9.041 11.703 1.00 95.69 110 THR A O 1
ATOM 853 N N . CYS A 1 111 ? -13.527 10.550 12.674 1.00 87.88 111 CYS A N 1
ATOM 854 C CA . CYS A 1 111 ? -13.984 10.271 14.039 1.00 87.88 111 CYS A CA 1
ATOM 855 C C . CYS A 1 111 ? -15.505 10.517 14.190 1.00 87.88 111 CYS A C 1
ATOM 857 O O . CYS A 1 111 ? -15.964 11.590 13.787 1.00 87.88 111 CYS A O 1
ATOM 859 N N . PRO A 1 112 ? -16.295 9.599 14.787 1.00 93.69 112 PRO A N 1
ATOM 860 C CA . PRO A 1 112 ? -15.944 8.233 15.178 1.00 93.69 112 PRO A CA 1
ATOM 861 C C . PRO A 1 112 ? -16.098 7.233 14.015 1.00 93.69 112 PRO A C 1
ATOM 863 O O . PRO A 1 112 ? -17.079 7.289 13.267 1.00 93.69 112 PRO A O 1
ATOM 866 N N . ALA A 1 113 ? -15.174 6.280 13.890 1.00 95.38 113 ALA A N 1
ATOM 867 C CA . ALA A 1 113 ? -15.247 5.208 12.900 1.00 95.38 113 ALA A CA 1
ATOM 868 C C . ALA A 1 113 ? -14.533 3.932 13.362 1.00 95.38 113 ALA A C 1
ATOM 870 O O . ALA A 1 113 ? -13.428 3.987 13.899 1.00 95.38 113 ALA A O 1
ATOM 871 N N . THR A 1 114 ? -15.121 2.779 13.038 1.00 95.31 114 THR A N 1
ATOM 872 C CA . THR A 1 114 ? -14.500 1.459 13.197 1.00 95.31 114 THR A CA 1
ATOM 873 C C . THR A 1 114 ? -14.676 0.665 11.908 1.00 95.31 114 THR A C 1
ATOM 875 O O . THR A 1 114 ? -15.779 0.575 11.372 1.00 95.31 114 THR A O 1
ATOM 878 N N . HIS A 1 115 ? -13.597 0.063 11.415 1.00 95.44 115 HIS A N 1
ATOM 879 C CA . HIS A 1 115 ? -13.598 -0.804 10.243 1.00 95.44 115 HIS A CA 1
ATOM 880 C C . HIS A 1 115 ? -12.897 -2.126 10.550 1.00 95.44 115 HIS A C 1
ATOM 882 O O . HIS A 1 115 ? -11.806 -2.150 11.114 1.00 95.44 115 HIS A O 1
ATOM 888 N N . PHE A 1 116 ? -13.489 -3.237 10.115 1.00 94.94 116 PHE A N 1
ATOM 889 C CA . PHE A 1 116 ? -12.862 -4.552 10.184 1.00 94.94 116 PHE A CA 1
ATOM 890 C C . PHE A 1 116 ? -12.436 -4.995 8.790 1.00 94.94 116 PHE A C 1
ATOM 892 O O . PHE A 1 116 ? -13.265 -5.438 7.995 1.00 94.94 116 PHE A O 1
ATOM 899 N N . HIS A 1 117 ? -11.137 -4.924 8.513 1.00 94.44 117 HIS A N 1
ATOM 900 C CA . HIS A 1 117 ? -10.601 -5.347 7.227 1.00 94.44 117 HIS A CA 1
ATOM 901 C C . HIS A 1 117 ? -10.243 -6.842 7.255 1.00 94.44 117 HIS A C 1
ATOM 903 O O . HIS A 1 117 ? -9.453 -7.254 8.116 1.00 94.44 117 HIS A O 1
ATOM 909 N N . PRO A 1 118 ? -10.788 -7.678 6.351 1.00 92.00 118 PRO A N 1
ATOM 910 C CA . PRO A 1 118 ? -10.435 -9.090 6.283 1.00 92.00 118 PRO A CA 1
ATOM 911 C C . PRO A 1 118 ? -8.975 -9.269 5.850 1.00 92.00 118 PRO A C 1
ATOM 913 O O . PRO A 1 118 ? -8.485 -8.601 4.947 1.00 92.00 118 PRO A O 1
ATOM 916 N N . LEU A 1 119 ? -8.281 -10.212 6.479 1.00 88.94 119 LEU A N 1
ATOM 917 C CA . LEU A 1 119 ? -6.912 -10.588 6.148 1.00 88.94 119 LEU A CA 1
ATOM 918 C C . LEU A 1 119 ? -6.909 -12.019 5.596 1.00 88.94 119 LEU A C 1
ATOM 920 O O . LEU A 1 119 ? -7.160 -12.963 6.357 1.00 88.94 119 LEU A O 1
ATOM 924 N N . PRO A 1 120 ? -6.598 -12.216 4.300 1.00 85.81 120 PRO A N 1
ATOM 925 C CA . PRO A 1 120 ? -6.468 -13.549 3.727 1.00 85.81 120 PRO A CA 1
ATOM 926 C C . PRO A 1 120 ? -5.515 -14.417 4.551 1.00 85.81 120 PRO A C 1
ATOM 928 O O . PRO A 1 120 ? -4.479 -13.950 5.032 1.00 85.81 120 PRO A O 1
ATOM 931 N N . VAL A 1 121 ? -5.850 -15.697 4.732 1.00 80.75 121 VAL A N 1
ATOM 932 C CA . VAL A 1 121 ? -5.133 -16.596 5.659 1.00 80.75 121 VAL A CA 1
ATOM 933 C C . VAL A 1 121 ? -3.636 -16.662 5.345 1.00 80.75 121 VAL A C 1
ATOM 935 O O . VAL A 1 121 ? -2.831 -16.681 6.269 1.00 80.75 121 VAL A O 1
ATOM 938 N N . HIS A 1 122 ? -3.259 -16.587 4.069 1.00 81.50 122 HIS A N 1
ATOM 939 C CA . HIS A 1 122 ? -1.872 -16.696 3.607 1.00 81.50 122 HIS A CA 1
ATOM 940 C C . HIS A 1 122 ? -1.143 -15.356 3.421 1.00 81.50 122 HIS A C 1
ATOM 942 O O . HIS A 1 122 ? -0.003 -15.353 2.971 1.00 81.50 122 HIS A O 1
ATOM 948 N N . HIS A 1 123 ? -1.768 -14.220 3.743 1.00 84.62 123 HIS A N 1
ATOM 949 C CA . HIS A 1 123 ? -1.135 -12.909 3.580 1.00 84.62 123 HIS A CA 1
ATOM 950 C C . HIS A 1 123 ? -0.431 -12.448 4.857 1.00 84.62 123 HIS A C 1
ATOM 952 O O . HIS A 1 123 ? -0.982 -12.515 5.959 1.00 84.62 123 HIS A O 1
ATOM 958 N N . ASN A 1 124 ? 0.770 -11.902 4.702 1.00 88.75 124 ASN A N 1
ATOM 959 C CA . ASN A 1 124 ? 1.294 -10.953 5.674 1.00 88.75 124 ASN A CA 1
ATOM 960 C C . ASN A 1 124 ? 0.581 -9.615 5.474 1.00 88.75 124 ASN A C 1
ATOM 962 O O . 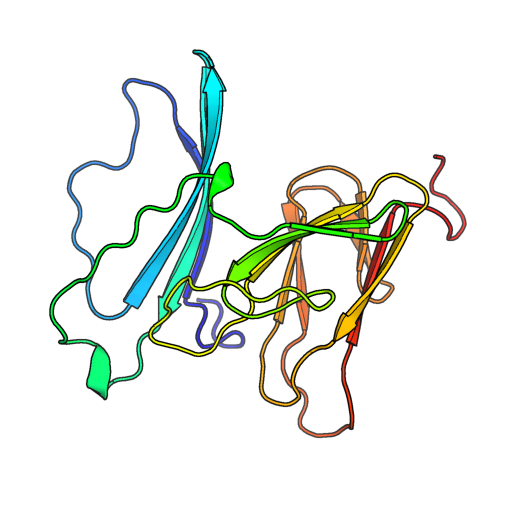ASN A 1 124 ? 0.230 -9.260 4.349 1.00 88.75 124 ASN A O 1
ATOM 966 N N . ALA A 1 125 ? 0.371 -8.875 6.554 1.00 90.62 125 ALA A N 1
ATOM 967 C CA . ALA A 1 125 ? -0.206 -7.545 6.489 1.00 90.62 125 ALA A CA 1
ATOM 968 C C . ALA A 1 125 ? 0.562 -6.592 7.396 1.00 90.62 125 ALA A C 1
ATOM 970 O O . ALA A 1 125 ? 1.163 -6.993 8.394 1.00 90.62 125 ALA A O 1
ATOM 971 N N . PHE A 1 126 ? 0.515 -5.317 7.056 1.00 92.81 126 PHE A N 1
ATOM 972 C CA . PHE A 1 126 ? 0.896 -4.242 7.948 1.00 92.81 126 PHE A CA 1
ATOM 973 C C . PHE A 1 126 ? -0.061 -3.075 7.722 1.00 92.81 126 PHE A C 1
ATOM 975 O O . PHE A 1 126 ? -0.696 -2.978 6.671 1.00 92.81 126 PHE A O 1
ATOM 982 N N . VAL A 1 127 ? -0.153 -2.198 8.708 1.00 95.00 127 VAL A N 1
ATOM 983 C CA . VAL A 1 127 ? -0.845 -0.920 8.590 1.00 95.00 127 VAL A CA 1
ATOM 984 C C . VAL A 1 127 ? 0.160 0.166 8.931 1.00 95.00 127 VAL A C 1
ATOM 986 O O . VAL A 1 127 ? 0.851 0.064 9.946 1.00 95.00 127 VAL A O 1
ATOM 989 N N . TYR A 1 128 ? 0.258 1.166 8.061 1.00 96.06 128 TYR A N 1
ATOM 990 C CA . TYR A 1 128 ? 1.078 2.352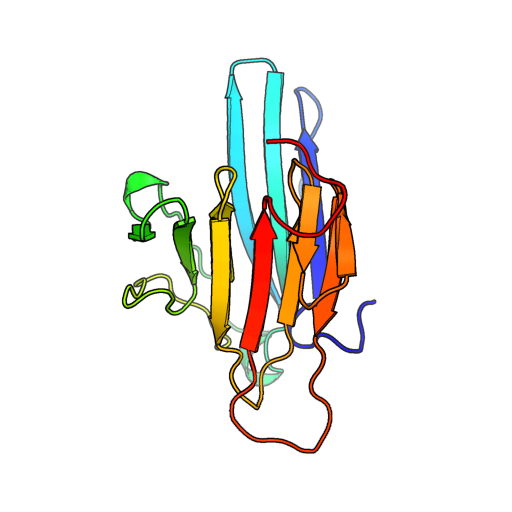 8.261 1.00 96.06 128 TYR A CA 1
ATOM 991 C C . TYR A 1 128 ? 0.169 3.561 8.451 1.00 96.06 128 TYR A C 1
ATOM 993 O O . TYR A 1 128 ? -0.701 3.810 7.614 1.00 96.06 128 TYR A O 1
ATOM 1001 N N . VAL A 1 129 ? 0.349 4.285 9.552 1.00 96.62 129 VAL A N 1
ATOM 1002 C CA . VAL A 1 129 ? -0.442 5.481 9.846 1.00 96.62 129 VAL A CA 1
ATOM 1003 C C . VAL A 1 129 ? 0.245 6.681 9.212 1.00 96.62 129 VAL A C 1
ATOM 1005 O O . VAL A 1 129 ? 1.321 7.070 9.640 1.00 96.62 129 VAL A O 1
ATOM 1008 N N . ILE A 1 130 ? -0.384 7.280 8.207 1.00 94.94 130 ILE A N 1
ATOM 1009 C CA . ILE A 1 130 ? 0.133 8.489 7.547 1.00 94.94 130 ILE A CA 1
ATOM 1010 C C . ILE A 1 130 ? -0.039 9.714 8.455 1.00 94.94 130 ILE A C 1
ATOM 1012 O O . ILE A 1 130 ? 0.885 10.485 8.678 1.00 94.94 130 ILE A O 1
ATOM 1016 N N . SER A 1 131 ? -1.242 9.898 8.996 1.00 94.19 131 SER A N 1
ATOM 1017 C CA . SER A 1 131 ? -1.599 11.064 9.804 1.00 94.19 131 SER A CA 1
ATOM 1018 C C . SER A 1 131 ? -2.699 10.723 10.802 1.00 94.19 131 SER A C 1
ATOM 1020 O O . SER A 1 131 ? -3.507 9.830 10.548 1.00 94.19 131 SER A O 1
ATOM 1022 N N . GLY A 1 132 ? -2.783 11.495 11.884 1.00 94.69 132 GLY A N 1
ATOM 1023 C CA . GLY A 1 132 ? -3.781 11.306 12.937 1.00 94.69 132 GLY A CA 1
ATOM 1024 C C . GLY A 1 132 ? -3.374 10.241 13.955 1.00 94.69 132 GLY A C 1
ATOM 1025 O O . GLY A 1 132 ? -2.201 9.892 14.080 1.00 94.69 132 GLY A O 1
ATOM 1026 N N . SER A 1 133 ? -4.349 9.751 14.711 1.00 94.81 133 SER A N 1
ATOM 1027 C CA . SER A 1 133 ? -4.169 8.723 15.735 1.00 94.81 133 SER A CA 1
ATOM 1028 C C . SER A 1 133 ? -5.410 7.840 15.829 1.00 94.81 133 SER A C 1
ATOM 1030 O O . SER A 1 133 ? -6.462 8.161 15.273 1.00 94.81 133 SER A O 1
ATOM 1032 N N . GLY A 1 134 ? -5.279 6.694 16.493 1.00 93.75 134 GLY A N 1
ATOM 1033 C CA . GLY A 1 134 ? -6.365 5.729 16.598 1.00 93.75 134 GLY A CA 1
ATOM 1034 C C . GLY A 1 134 ? -5.925 4.422 17.237 1.00 93.75 134 GLY A C 1
ATOM 1035 O O . GLY A 1 134 ? -4.966 4.384 18.015 1.00 93.75 134 GLY A O 1
ATOM 1036 N N . ARG A 1 135 ? -6.630 3.339 16.907 1.00 94.25 135 ARG A N 1
ATOM 1037 C CA . ARG A 1 135 ? -6.284 1.984 17.346 1.00 94.25 135 ARG A CA 1
ATOM 1038 C C . ARG A 1 135 ? -6.274 1.018 16.169 1.00 94.25 135 ARG A C 1
ATOM 1040 O O . ARG A 1 135 ? -7.117 1.096 15.278 1.00 94.25 135 ARG A O 1
ATOM 1047 N N . ILE A 1 136 ? -5.313 0.098 16.165 1.00 93.62 136 ILE A N 1
ATOM 1048 C CA . ILE A 1 136 ? -5.190 -0.953 15.149 1.00 93.62 136 ILE A CA 1
ATOM 1049 C C . ILE A 1 136 ? -5.080 -2.302 15.847 1.00 93.62 136 ILE A C 1
ATOM 1051 O O . ILE A 1 136 ? -4.093 -2.592 16.522 1.00 93.62 136 ILE A O 1
ATOM 1055 N N . GLY A 1 137 ? -6.100 -3.148 15.693 1.00 89.81 137 GLY A N 1
ATOM 1056 C CA . GLY A 1 137 ? -6.167 -4.445 16.372 1.00 89.81 137 GLY A CA 1
ATOM 1057 C C . GLY A 1 137 ? -5.946 -4.345 17.887 1.00 89.81 137 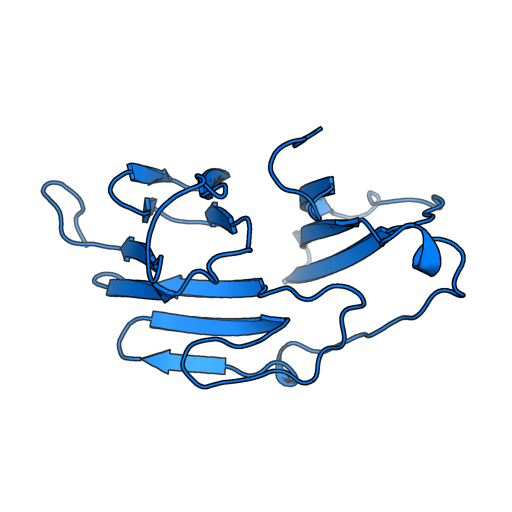GLY A C 1
ATOM 1058 O O . GLY A 1 137 ? -5.232 -5.175 18.446 1.00 89.81 137 GLY A O 1
ATOM 1059 N N . GLY A 1 138 ? -6.500 -3.307 18.521 1.00 87.44 138 GLY A N 1
ATOM 1060 C CA . GLY A 1 138 ? -6.369 -3.034 19.955 1.00 87.44 138 GLY A CA 1
ATOM 1061 C C . GLY A 1 138 ? -5.096 -2.291 20.396 1.00 87.44 138 GLY A C 1
ATOM 1062 O O . GLY A 1 138 ? -4.975 -1.956 21.577 1.00 87.44 138 GLY A O 1
ATOM 1063 N N . GLU A 1 139 ? -4.162 -2.000 19.493 1.00 90.75 139 GLU A N 1
ATOM 1064 C CA . GLU A 1 139 ? -2.937 -1.244 19.788 1.00 90.75 139 GLU A CA 1
ATOM 1065 C C . GLU A 1 139 ? -3.167 0.246 19.504 1.00 90.75 139 GLU A C 1
ATOM 1067 O O . GLU A 1 139 ? -3.628 0.585 18.417 1.00 90.75 139 GLU A O 1
ATOM 1072 N N . SER A 1 140 ? -2.873 1.136 20.459 1.00 94.38 140 SER A N 1
ATOM 1073 C CA . SER A 1 140 ? -2.933 2.585 20.217 1.00 94.38 140 SER A CA 1
ATOM 1074 C C . SER A 1 140 ? -1.807 3.008 19.279 1.00 94.38 140 SER A C 1
ATOM 1076 O O . SER A 1 140 ? -0.664 2.592 19.461 1.00 94.38 140 SER A O 1
ATOM 1078 N N . VAL A 1 141 ? -2.132 3.841 18.296 1.00 94.88 141 VAL A N 1
ATOM 1079 C CA . VAL A 1 141 ? -1.203 4.289 17.258 1.00 94.88 141 VAL A CA 1
ATOM 1080 C C . VAL A 1 141 ? -1.338 5.782 17.000 1.00 94.88 141 VAL A C 1
ATOM 1082 O O . VAL A 1 141 ? -2.406 6.371 17.171 1.00 94.88 141 VAL A O 1
ATOM 1085 N N . GLU A 1 142 ? -0.251 6.374 16.535 1.00 96.44 142 GLU A N 1
ATOM 1086 C CA . GLU A 1 142 ? -0.165 7.760 16.077 1.00 96.44 142 GLU A CA 1
ATOM 1087 C C . GLU A 1 142 ? 0.497 7.822 14.697 1.00 96.44 142 GLU A C 1
ATOM 1089 O O . GLU A 1 142 ? 0.922 6.792 14.159 1.00 96.44 142 GLU A O 1
ATOM 1094 N N . ALA A 1 143 ? 0.573 9.015 14.109 1.00 95.50 143 ALA A N 1
ATOM 1095 C CA . ALA A 1 143 ? 1.232 9.234 12.828 1.00 95.50 143 ALA A CA 1
ATOM 1096 C C . ALA A 1 143 ? 2.626 8.579 12.790 1.00 95.50 143 ALA A C 1
ATOM 1098 O O . ALA A 1 143 ? 3.387 8.617 13.756 1.00 95.50 143 ALA A O 1
ATOM 1099 N N . HIS A 1 144 ? 2.933 7.946 11.662 1.00 95.62 144 HIS A N 1
ATOM 1100 C CA . HIS A 1 144 ? 4.155 7.196 11.370 1.00 95.62 144 HIS A CA 1
ATOM 1101 C C . HIS A 1 144 ? 4.347 5.891 12.168 1.00 95.62 144 HIS A C 1
ATOM 1103 O O . HIS A 1 144 ? 5.391 5.242 12.060 1.00 95.62 144 HIS A O 1
ATOM 1109 N N . SER A 1 145 ? 3.324 5.439 12.902 1.00 95.31 145 SER A N 1
ATOM 1110 C CA . SER A 1 145 ? 3.295 4.095 13.492 1.00 95.31 145 SER A CA 1
ATOM 1111 C C . SER A 1 145 ? 3.130 3.005 12.426 1.00 95.31 145 SER A C 1
ATOM 1113 O O . SER A 1 145 ? 2.387 3.163 11.454 1.00 95.31 145 SER A O 1
ATOM 1115 N N . VAL A 1 146 ? 3.768 1.852 12.653 1.00 94.00 146 VAL A N 1
ATOM 1116 C CA . VAL A 1 146 ? 3.595 0.631 11.850 1.00 94.00 146 VAL A CA 1
ATOM 1117 C C . VAL A 1 146 ? 3.118 -0.501 12.753 1.00 94.00 146 VAL A C 1
ATOM 1119 O O . VAL A 1 146 ? 3.819 -0.877 13.691 1.00 94.00 146 VAL A O 1
ATOM 1122 N N . VAL A 1 147 ? 1.984 -1.116 12.417 1.00 92.00 147 VAL A N 1
ATOM 1123 C CA . VAL A 1 147 ? 1.508 -2.348 13.069 1.00 92.00 147 VAL A CA 1
ATOM 1124 C C . VAL A 1 147 ? 1.597 -3.500 12.081 1.00 92.00 147 VAL A C 1
ATOM 1126 O O . VAL A 1 147 ? 0.991 -3.458 11.013 1.00 92.00 147 VAL A O 1
ATOM 1129 N N . GLN A 1 148 ? 2.346 -4.548 12.426 1.00 90.38 148 GLN A N 1
ATOM 1130 C CA . GLN A 1 148 ? 2.536 -5.729 11.579 1.00 90.38 148 GLN A CA 1
ATOM 1131 C C . GLN A 1 148 ? 1.637 -6.877 12.039 1.00 90.38 148 GLN A C 1
ATOM 1133 O O . GLN A 1 148 ? 1.627 -7.246 13.211 1.00 90.38 148 GLN A O 1
ATOM 1138 N N . LYS A 1 149 ? 0.927 -7.499 11.100 1.00 85.06 149 LYS A N 1
ATOM 1139 C CA . LYS A 1 149 ? 0.126 -8.709 11.306 1.00 85.06 149 LYS A CA 1
ATOM 1140 C C . LYS A 1 149 ? 0.685 -9.817 10.405 1.00 85.06 149 LYS A C 1
ATOM 1142 O O . LYS A 1 149 ? 0.223 -10.056 9.289 1.00 85.06 149 LYS A O 1
ATOM 1147 N N . VAL A 1 150 ? 1.733 -10.475 10.895 1.00 77.88 150 VAL A N 1
ATOM 1148 C CA . VAL A 1 150 ? 2.388 -11.611 10.223 1.00 77.88 150 VAL A CA 1
ATOM 1149 C C . VAL A 1 150 ? 1.523 -12.861 10.378 1.00 77.88 150 VAL A C 1
ATOM 1151 O O . VAL A 1 150 ? 0.815 -13.022 11.375 1.00 77.88 150 VAL A O 1
ATOM 1154 N N . HIS A 1 151 ? 1.559 -13.753 9.392 1.00 69.69 151 HIS A N 1
ATOM 1155 C CA . HIS A 1 151 ? 0.911 -15.055 9.513 1.00 69.69 151 HIS A CA 1
ATOM 1156 C C . HIS A 1 151 ? 1.458 -15.843 10.725 1.00 69.69 151 HIS A C 1
ATOM 1158 O O . HIS A 1 151 ? 2.651 -16.139 10.796 1.00 69.69 151 HIS A O 1
ATOM 1164 N N . ALA A 1 152 ? 0.576 -16.201 11.663 1.00 56.38 152 ALA A N 1
ATOM 1165 C CA . ALA A 1 152 ? 0.812 -17.232 12.672 1.00 56.38 152 ALA A CA 1
ATOM 1166 C C . ALA A 1 152 ? 0.081 -18.505 12.224 1.00 56.38 152 ALA A C 1
ATOM 1168 O O . ALA A 1 152 ? -1.040 -18.428 11.725 1.00 56.38 152 ALA A O 1
ATOM 1169 N N . SER A 1 153 ? 0.724 -19.660 12.384 1.00 52.16 153 SER A N 1
ATOM 1170 C CA . SER A 1 153 ? 0.415 -20.919 11.691 1.00 52.16 153 SER A CA 1
ATOM 1171 C C . SER A 1 153 ? -0.969 -21.537 11.940 1.00 52.16 153 SER A C 1
ATOM 1173 O O . SER A 1 153 ? -1.246 -22.594 11.378 1.00 52.16 153 SER A O 1
ATOM 1175 N N . ILE A 1 154 ? -1.852 -20.948 12.755 1.00 50.59 154 ILE A N 1
ATOM 1176 C CA . ILE A 1 154 ? -3.157 -21.540 13.087 1.00 50.59 154 ILE A CA 1
ATOM 1177 C C . ILE A 1 154 ? -4.207 -20.442 13.357 1.00 50.59 154 ILE A C 1
ATOM 1179 O O . ILE A 1 154 ? -4.134 -19.755 14.372 1.00 50.59 154 ILE A O 1
ATOM 1183 N N . SER A 1 155 ? -5.186 -20.274 12.457 1.00 47.44 155 SER A N 1
ATOM 1184 C CA . SER A 1 155 ? -6.619 -19.994 12.735 1.00 47.44 155 SER A CA 1
ATOM 1185 C C . SER A 1 155 ? -7.385 -19.540 11.476 1.00 47.44 155 SER A C 1
ATOM 1187 O O . SER A 1 155 ? -6.805 -19.072 10.495 1.00 47.44 155 SER A O 1
ATOM 1189 N N . SER A 1 156 ? -8.708 -19.731 11.518 1.00 56.34 156 SER A N 1
ATOM 1190 C CA . SER A 1 156 ? -9.723 -19.267 10.561 1.00 56.34 156 SER A CA 1
ATOM 1191 C C . SER A 1 156 ? -9.714 -17.747 10.336 1.00 56.34 156 SER A C 1
ATOM 1193 O O . SER A 1 156 ? -9.086 -17.019 11.095 1.00 56.34 156 SER A O 1
ATOM 1195 N N . ALA A 1 157 ? -10.441 -17.296 9.299 1.00 59.62 157 ALA A N 1
ATOM 1196 C CA . ALA A 1 157 ? -10.748 -15.905 8.927 1.00 59.62 157 ALA A CA 1
ATOM 1197 C C . ALA A 1 157 ? -10.147 -14.829 9.854 1.00 59.62 157 ALA A C 1
ATOM 1199 O O . ALA A 1 157 ? -10.724 -14.469 10.881 1.00 59.62 157 ALA A O 1
ATOM 1200 N N . ARG A 1 158 ? -8.971 -14.316 9.476 1.00 81.44 158 ARG A N 1
ATOM 1201 C CA . ARG A 1 158 ? -8.315 -13.218 10.189 1.00 81.44 158 ARG A CA 1
ATOM 1202 C C . ARG A 1 158 ? -8.911 -11.894 9.725 1.00 81.44 158 ARG A C 1
ATOM 1204 O O . ARG A 1 158 ? -9.301 -11.749 8.569 1.00 81.44 158 ARG A O 1
ATOM 1211 N N . ARG A 1 159 ? -8.956 -10.913 10.618 1.00 85.69 159 ARG A N 1
ATOM 1212 C CA . ARG A 1 159 ? -9.294 -9.522 10.302 1.00 85.69 159 ARG A CA 1
ATOM 1213 C C . ARG A 1 159 ? -8.469 -8.590 11.176 1.00 85.69 159 ARG A C 1
ATOM 1215 O O . ARG A 1 159 ? -8.051 -8.998 12.259 1.00 85.69 159 ARG A O 1
ATOM 1222 N N . THR A 1 160 ? -8.245 -7.366 10.722 1.00 89.38 160 THR A N 1
ATOM 1223 C CA . THR A 1 160 ? -7.687 -6.297 11.554 1.00 89.38 160 THR A CA 1
ATOM 1224 C C . THR A 1 160 ? -8.736 -5.218 11.758 1.00 89.38 160 THR A C 1
ATOM 1226 O O . THR A 1 160 ? -9.431 -4.833 10.822 1.00 89.38 160 THR A O 1
ATOM 1229 N N . GLU A 1 161 ? -8.864 -4.765 12.995 1.00 92.19 161 GLU A N 1
ATOM 1230 C CA . GLU A 1 161 ? -9.665 -3.599 13.345 1.00 92.19 161 GLU A CA 1
ATOM 1231 C C . GLU A 1 161 ? -8.853 -2.334 13.071 1.00 92.19 161 GLU A C 1
ATOM 1233 O O . GLU A 1 161 ? -7.666 -2.291 13.403 1.00 92.19 161 GLU A O 1
ATOM 1238 N N . LEU A 1 162 ? -9.491 -1.343 12.458 1.00 92.69 162 LEU A N 1
ATOM 1239 C CA . LEU A 1 162 ? -9.022 0.027 12.308 1.00 92.69 162 LEU A CA 1
ATOM 1240 C C . LEU A 1 162 ? -10.042 0.917 13.008 1.00 92.69 162 LEU A C 1
ATOM 1242 O O . LEU A 1 162 ? -11.225 0.866 12.676 1.00 92.69 162 LEU A O 1
ATOM 1246 N N . GLU A 1 163 ? -9.599 1.720 13.960 1.00 92.25 163 GLU A N 1
ATOM 1247 C CA . GLU A 1 163 ? -10.485 2.540 14.776 1.00 92.25 163 GLU A CA 1
ATOM 1248 C C . GLU A 1 163 ? -9.949 3.967 14.860 1.00 92.25 163 GLU A C 1
ATOM 1250 O O . GLU A 1 163 ? -8.767 4.184 15.140 1.00 92.25 163 GLU A O 1
ATOM 1255 N N . ASN A 1 164 ? -10.837 4.935 14.653 1.00 89.50 164 ASN A N 1
ATOM 1256 C CA . ASN A 1 164 ? -10.617 6.335 14.975 1.00 89.50 164 ASN A CA 1
ATOM 1257 C C . ASN A 1 164 ? -11.783 6.817 15.848 1.00 89.50 164 ASN A C 1
ATOM 1259 O O . ASN A 1 164 ? -12.867 7.087 15.335 1.00 89.50 164 ASN A O 1
ATOM 1263 N N . GLY A 1 165 ? -11.556 6.909 17.158 1.00 75.12 165 GLY A N 1
ATOM 1264 C CA . GLY A 1 165 ? -12.554 7.337 18.141 1.00 75.12 165 GLY A CA 1
ATOM 1265 C C . GLY A 1 165 ? -13.387 6.199 18.752 1.00 75.12 165 GLY A C 1
ATOM 1266 O O . GLY A 1 165 ? -13.943 5.377 18.033 1.00 75.12 165 GLY A O 1
ATOM 1267 N N . GLN A 1 166 ? -13.527 6.277 20.086 1.00 56.25 166 GLN A N 1
ATOM 1268 C CA . GLN A 1 166 ? -14.230 5.407 21.056 1.00 56.25 166 GLN A CA 1
ATOM 1269 C C . GLN A 1 166 ? -13.500 4.169 21.623 1.00 56.25 166 GLN A C 1
ATOM 1271 O O . GLN A 1 166 ? -13.850 3.020 21.379 1.00 56.25 166 GLN A O 1
ATOM 1276 N N . GLY A 1 167 ? -12.648 4.468 22.616 1.00 51.12 167 GLY A N 1
ATOM 1277 C CA . GLY A 1 167 ? -12.145 3.551 23.642 1.00 51.12 167 GLY A CA 1
ATOM 1278 C C . GLY A 1 167 ? -11.393 4.299 24.754 1.00 51.12 167 GLY A C 1
ATOM 1279 O O . GLY A 1 167 ? -10.168 4.295 24.793 1.00 51.12 167 GLY A O 1
ATOM 1280 N N . GLY A 1 168 ? -12.118 4.988 25.645 1.00 47.78 168 GLY A N 1
ATOM 1281 C CA . GLY A 1 168 ? -11.632 5.460 26.955 1.00 47.78 168 GLY A CA 1
ATOM 1282 C C . GLY A 1 168 ? -10.816 6.760 27.045 1.00 47.78 168 GLY A C 1
ATOM 1283 O O . GLY A 1 168 ? -10.745 7.298 28.145 1.00 47.78 168 GLY A O 1
ATOM 1284 N N . ASN A 1 169 ? -10.213 7.291 25.970 1.00 47.78 169 ASN A N 1
ATOM 1285 C CA . ASN A 1 169 ? -9.442 8.550 26.084 1.00 47.78 169 ASN A CA 1
ATOM 1286 C C . ASN A 1 169 ? -9.233 9.357 24.784 1.00 47.78 169 ASN A C 1
ATOM 1288 O O . ASN A 1 169 ? -8.374 10.233 24.738 1.00 47.78 169 ASN A O 1
ATOM 1292 N N . THR A 1 170 ? -9.975 9.070 23.715 1.00 49.94 170 THR A N 1
ATOM 1293 C CA . THR A 1 170 ? -9.900 9.819 22.451 1.00 49.94 170 THR A CA 1
ATOM 1294 C C . THR A 1 170 ? -11.119 10.726 22.316 1.00 49.94 170 THR A C 1
ATOM 1296 O O . THR A 1 170 ? -12.212 10.267 21.990 1.00 49.94 170 THR A O 1
ATOM 1299 N N . THR A 1 171 ? -10.945 12.019 22.601 1.00 49.94 171 THR A N 1
ATOM 1300 C CA . THR A 1 171 ? -11.890 13.057 22.171 1.00 49.94 171 THR A CA 1
ATOM 1301 C C . THR A 1 171 ? -11.843 13.141 20.648 1.00 49.94 171 THR A C 1
ATOM 1303 O O . THR A 1 171 ? -10.869 13.653 20.094 1.00 49.94 171 THR A O 1
ATOM 1306 N N . CYS A 1 172 ? -12.880 12.621 19.983 1.00 56.03 172 CYS A N 1
ATOM 1307 C CA . CYS A 1 172 ? -13.487 13.439 18.940 1.00 56.03 172 CYS A CA 1
ATOM 1308 C C . CYS A 1 172 ? -14.029 14.712 19.640 1.00 56.03 172 CYS A C 1
ATOM 1310 O O . CYS A 1 172 ? -13.952 15.788 19.028 1.00 56.03 172 CYS A O 1
#

Organism: NCBI:txid157072